Protein AF-A0A915CEE8-F1 (afdb_monomer_lite)

Structure (mmCIF, N/CA/C/O backbone):
data_AF-A0A915CEE8-F1
#
_entry.id   AF-A0A915CEE8-F1
#
loop_
_atom_site.group_PDB
_atom_site.id
_atom_site.type_symbol
_atom_site.label_atom_id
_atom_site.label_alt_id
_atom_site.label_comp_id
_atom_site.label_asym_id
_atom_site.label_entity_id
_atom_site.label_seq_id
_atom_site.pdbx_PDB_ins_code
_atom_site.Cartn_x
_atom_site.Cartn_y
_atom_site.Cartn_z
_atom_site.occupancy
_atom_site.B_iso_or_equiv
_atom_site.auth_seq_id
_atom_site.auth_comp_id
_atom_site.auth_asym_id
_atom_site.auth_atom_id
_atom_site.pdbx_PDB_model_num
ATOM 1 N N . MET A 1 1 ? 8.130 -8.331 2.229 1.00 70.00 1 MET A N 1
ATOM 2 C CA . MET A 1 1 ? 8.307 -9.742 1.816 1.00 70.00 1 MET A CA 1
ATOM 3 C C . MET A 1 1 ? 7.113 -10.536 2.326 1.00 70.00 1 MET A C 1
ATOM 5 O O . MET A 1 1 ? 6.601 -10.190 3.387 1.00 70.00 1 MET A O 1
ATOM 9 N N . ALA A 1 2 ? 6.632 -11.543 1.594 1.00 76.00 2 ALA A N 1
ATOM 10 C CA . ALA A 1 2 ? 5.630 -12.455 2.149 1.00 76.00 2 ALA A CA 1
ATOM 11 C C . ALA A 1 2 ? 6.212 -13.195 3.371 1.00 76.00 2 ALA A C 1
ATOM 13 O O . ALA A 1 2 ? 7.428 -13.338 3.486 1.00 76.00 2 ALA A O 1
ATOM 14 N N . LYS A 1 3 ? 5.359 -13.610 4.316 1.00 79.12 3 LYS A N 1
ATOM 15 C CA . LYS A 1 3 ? 5.761 -14.339 5.542 1.00 79.12 3 LYS A CA 1
ATOM 16 C C . LYS A 1 3 ? 6.792 -13.621 6.437 1.00 79.12 3 LYS A C 1
ATOM 18 O O . LYS A 1 3 ? 7.460 -14.260 7.249 1.00 79.12 3 LYS A O 1
ATOM 23 N N . SER A 1 4 ? 6.880 -12.289 6.360 1.00 81.94 4 SER A N 1
ATOM 24 C CA . SER A 1 4 ? 7.725 -11.481 7.256 1.00 81.94 4 SER A CA 1
ATOM 25 C C . SER A 1 4 ? 7.069 -11.124 8.596 1.00 81.94 4 SER A C 1
ATOM 27 O O . SER A 1 4 ? 7.671 -10.422 9.397 1.00 81.94 4 SER A O 1
ATOM 29 N N . GLY A 1 5 ? 5.832 -11.569 8.839 1.00 83.69 5 GLY A N 1
ATOM 30 C CA . GLY A 1 5 ? 5.060 -11.196 10.031 1.00 83.69 5 GLY A CA 1
ATOM 31 C C . GLY A 1 5 ? 4.261 -9.896 9.888 1.00 83.69 5 GLY A C 1
ATOM 32 O O . GLY A 1 5 ? 3.555 -9.520 10.815 1.00 83.69 5 GLY A O 1
ATOM 33 N N . SER A 1 6 ? 4.283 -9.239 8.722 1.00 87.06 6 SER A N 1
ATOM 34 C CA . SER A 1 6 ? 3.512 -8.005 8.484 1.00 87.06 6 SER A CA 1
ATOM 35 C C . SER A 1 6 ? 2.002 -8.179 8.691 1.00 87.06 6 SER A C 1
ATOM 37 O O . SER A 1 6 ? 1.360 -7.310 9.271 1.00 87.06 6 SER A O 1
ATOM 39 N N . THR A 1 7 ? 1.433 -9.319 8.287 1.00 87.62 7 THR A N 1
ATOM 40 C CA . THR A 1 7 ? 0.019 -9.651 8.541 1.00 87.62 7 THR A CA 1
ATOM 41 C C . THR A 1 7 ? -0.267 -9.892 10.024 1.00 87.62 7 THR A C 1
ATOM 43 O O . THR A 1 7 ? -1.343 -9.549 10.501 1.00 87.62 7 THR A O 1
ATOM 46 N N . PHE A 1 8 ? 0.684 -10.473 10.758 1.00 88.69 8 PHE A N 1
ATOM 47 C CA . PHE A 1 8 ? 0.540 -10.691 12.196 1.00 88.69 8 PHE A CA 1
ATOM 48 C C . PHE A 1 8 ? 0.537 -9.354 12.945 1.00 88.69 8 PHE A C 1
ATOM 50 O O . PHE A 1 8 ? -0.396 -9.093 13.696 1.00 88.69 8 PHE A O 1
ATOM 57 N N . LEU A 1 9 ? 1.492 -8.466 12.644 1.00 89.56 9 LEU A N 1
ATOM 58 C CA . LEU A 1 9 ? 1.530 -7.114 13.206 1.00 89.56 9 LEU A CA 1
ATOM 59 C C . LEU A 1 9 ? 0.246 -6.332 12.898 1.00 89.56 9 LEU A C 1
ATOM 61 O O . LEU A 1 9 ? -0.340 -5.742 13.796 1.00 89.56 9 LEU A O 1
ATOM 65 N N . ALA A 1 10 ? -0.218 -6.367 11.648 1.00 89.12 10 ALA A N 1
ATOM 66 C CA . ALA A 1 10 ? -1.481 -5.756 11.240 1.00 89.12 10 ALA A CA 1
ATOM 67 C C . ALA A 1 10 ? -2.664 -6.222 12.105 1.00 89.12 10 ALA A C 1
ATOM 69 O O . ALA A 1 10 ? -3.429 -5.405 12.607 1.00 89.12 10 ALA A O 1
ATOM 70 N N . ARG A 1 11 ? -2.792 -7.538 12.315 1.00 89.69 11 ARG A N 1
ATOM 71 C CA . ARG A 1 11 ? -3.855 -8.106 13.156 1.00 89.69 11 ARG A CA 1
ATOM 72 C C . ARG A 1 11 ? -3.709 -7.715 14.622 1.00 89.69 11 ARG A C 1
ATOM 74 O O . ARG A 1 11 ? -4.720 -7.437 15.253 1.00 89.69 11 ARG A O 1
ATOM 81 N N . MET A 1 12 ? -2.485 -7.663 15.150 1.00 91.31 12 MET A N 1
ATOM 82 C CA . MET A 1 12 ? -2.241 -7.182 16.513 1.00 91.31 12 MET A CA 1
ATOM 83 C C . MET A 1 12 ? -2.681 -5.728 16.680 1.00 91.31 12 MET A C 1
ATOM 85 O O . MET A 1 12 ? -3.418 -5.426 17.609 1.00 91.31 12 MET A O 1
ATOM 89 N N . LEU A 1 13 ? -2.282 -4.846 15.758 1.00 90.19 13 LEU A N 1
ATOM 90 C CA . LEU A 1 13 ? -2.655 -3.430 15.793 1.00 90.19 13 LEU A CA 1
ATOM 91 C C . LEU A 1 13 ? -4.172 -3.246 15.724 1.00 90.19 13 LEU A C 1
ATOM 93 O O . LEU A 1 13 ? -4.730 -2.480 16.503 1.00 90.19 13 LEU A O 1
ATOM 97 N N . GLN A 1 14 ? -4.845 -3.995 14.848 1.00 89.00 14 GLN A N 1
ATOM 98 C CA . GLN A 1 14 ? -6.302 -3.962 14.756 1.00 89.00 14 GLN A CA 1
ATOM 99 C C . GLN A 1 14 ? -6.975 -4.491 16.035 1.00 89.00 14 GLN A C 1
ATOM 101 O O . GLN A 1 14 ? -7.996 -3.955 16.454 1.00 89.00 14 GLN A O 1
ATOM 106 N N . ALA A 1 15 ? -6.409 -5.521 16.676 1.00 89.50 15 ALA A N 1
ATOM 107 C CA . ALA A 1 15 ? -6.936 -6.079 17.922 1.00 89.50 15 ALA A CA 1
ATOM 108 C C . ALA A 1 15 ? -6.788 -5.117 19.112 1.00 89.50 15 ALA A C 1
ATOM 110 O O . ALA A 1 15 ? -7.673 -5.065 19.963 1.00 89.50 15 ALA A O 1
ATOM 111 N N . CYS A 1 16 ? -5.715 -4.321 19.154 1.00 89.75 16 CYS A N 1
ATOM 112 C CA . CYS A 1 16 ? -5.535 -3.272 20.162 1.00 89.75 16 CYS A CA 1
ATOM 113 C C . CYS A 1 16 ? -6.588 -2.152 20.062 1.00 89.75 16 CYS A C 1
ATOM 115 O O . CYS A 1 16 ? -6.818 -1.457 21.046 1.00 89.75 16 CYS A O 1
ATOM 117 N N . ASP A 1 17 ? -7.234 -1.993 18.904 1.00 88.50 17 ASP A N 1
ATOM 118 C CA . ASP A 1 17 ? -8.218 -0.942 18.620 1.00 88.50 17 ASP A CA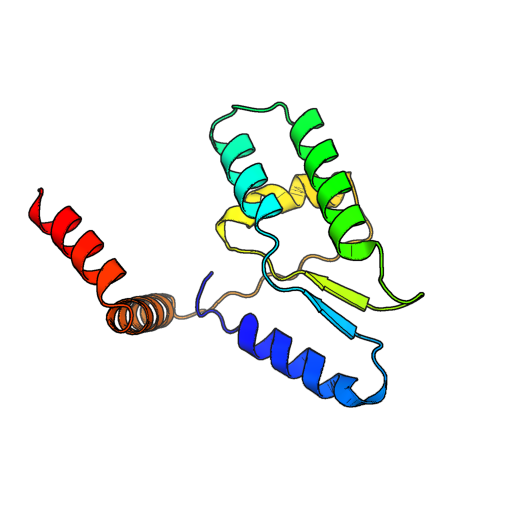 1
ATOM 119 C C . ASP A 1 17 ? -9.660 -1.478 18.472 1.00 88.50 17 ASP A C 1
ATOM 121 O O . ASP A 1 17 ? -10.547 -0.810 17.942 1.00 88.50 17 ASP A O 1
ATOM 125 N N . ALA A 1 18 ? -9.941 -2.690 18.967 1.00 79.88 18 ALA A N 1
ATOM 126 C CA . ALA A 1 18 ? -11.225 -3.366 18.746 1.00 79.88 18 ALA A CA 1
ATOM 127 C C . ALA A 1 18 ? -12.468 -2.550 19.173 1.00 79.88 18 ALA A C 1
ATOM 129 O O . ALA A 1 18 ? -13.545 -2.738 18.608 1.00 79.88 18 ALA A O 1
ATOM 130 N N . GLY A 1 19 ? -12.330 -1.652 20.157 1.00 78.94 19 GLY A N 1
ATOM 131 C CA . GLY A 1 19 ? -13.431 -0.839 20.684 1.00 78.94 19 GLY A CA 1
ATOM 132 C C . GLY A 1 19 ? -13.512 0.598 20.157 1.00 78.94 19 GLY A C 1
ATOM 133 O O . GLY A 1 19 ? -14.613 1.134 20.074 1.00 78.94 19 GLY A O 1
ATOM 134 N N . ALA A 1 20 ? -12.385 1.227 19.809 1.00 82.12 20 ALA A N 1
ATOM 135 C CA . ALA A 1 20 ? -12.334 2.668 19.539 1.00 82.12 20 ALA A CA 1
ATOM 136 C C . ALA A 1 20 ? -12.387 3.021 18.044 1.00 82.12 20 ALA A C 1
ATOM 138 O O . ALA A 1 20 ? -12.807 4.122 17.701 1.00 82.12 20 ALA A O 1
ATOM 139 N N . ARG A 1 21 ? -12.052 2.075 17.151 1.00 83.94 21 ARG A N 1
ATOM 140 C CA . ARG A 1 21 ? -12.053 2.263 15.686 1.00 83.94 21 ARG A CA 1
ATOM 141 C C . ARG A 1 21 ? -11.153 3.413 15.209 1.00 83.94 21 ARG A C 1
ATOM 143 O O . ARG A 1 21 ? -11.361 3.940 14.114 1.00 83.94 21 ARG A O 1
ATOM 150 N N . ASN A 1 22 ? -10.139 3.776 15.989 1.00 89.31 22 ASN A N 1
ATOM 151 C CA . ASN A 1 22 ? -9.157 4.799 15.638 1.00 89.31 22 ASN A CA 1
ATOM 152 C C . ASN A 1 22 ? -8.163 4.321 14.570 1.00 89.31 22 ASN A C 1
ATOM 154 O O . ASN A 1 22 ? -7.439 5.132 13.996 1.00 89.31 22 ASN A O 1
ATOM 158 N N . LEU A 1 23 ? -8.103 3.017 14.305 1.00 91.12 23 LEU A N 1
ATOM 159 C CA . LEU A 1 23 ? -7.133 2.380 13.434 1.00 91.12 23 LEU A CA 1
ATOM 160 C C . LEU A 1 23 ? -7.835 1.503 12.398 1.00 91.12 23 LEU A C 1
AT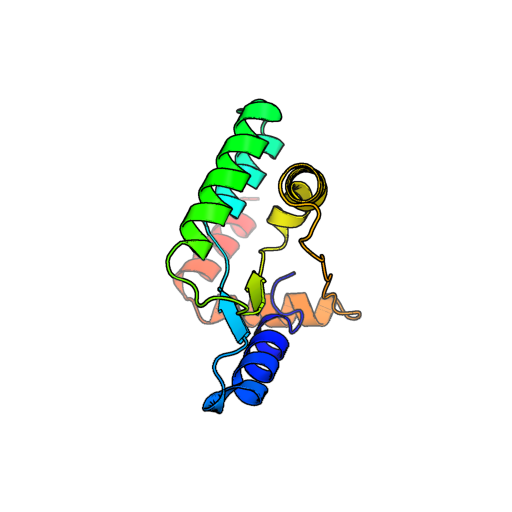OM 162 O O . LEU A 1 23 ? -8.625 0.613 12.716 1.00 91.12 23 LEU A O 1
ATOM 166 N N . LEU A 1 24 ? -7.479 1.716 11.136 1.00 90.06 24 LEU A N 1
ATOM 167 C CA . LEU A 1 24 ? -7.920 0.880 10.031 1.00 90.06 24 LEU A CA 1
ATOM 168 C C . LEU A 1 24 ? -6.724 0.285 9.306 1.00 90.06 24 LEU A C 1
ATOM 170 O O . LEU A 1 24 ? -5.959 0.999 8.655 1.00 90.06 24 LEU A O 1
ATOM 174 N N . VAL A 1 25 ? -6.589 -1.039 9.357 1.00 90.56 25 VAL A N 1
ATOM 175 C CA . VAL A 1 25 ? -5.618 -1.742 8.523 1.00 90.56 25 VAL A CA 1
ATOM 176 C C . VAL A 1 25 ? -6.254 -2.163 7.206 1.00 90.56 25 VAL A C 1
ATOM 178 O O . VAL A 1 25 ? -7.045 -3.105 7.146 1.00 90.56 25 VAL A O 1
ATOM 181 N N . LEU A 1 26 ? -5.836 -1.515 6.122 1.00 87.50 26 LEU A N 1
ATOM 182 C CA . LEU A 1 26 ? -6.169 -1.946 4.774 1.00 87.50 26 LEU A CA 1
ATOM 183 C C . LEU A 1 26 ? -5.135 -2.957 4.284 1.00 87.50 26 LEU A C 1
ATOM 185 O O . LEU A 1 26 ? -3.913 -2.788 4.400 1.00 87.50 26 LEU A O 1
ATOM 189 N N . SER A 1 27 ? -5.661 -4.046 3.734 1.00 79.69 27 SER A N 1
ATOM 190 C CA . SER A 1 27 ? -4.855 -5.057 3.066 1.00 79.69 27 SER A CA 1
ATOM 191 C C . SER A 1 27 ? -4.303 -4.535 1.729 1.00 79.69 27 SER A C 1
ATOM 193 O O . SER A 1 27 ? -4.465 -3.368 1.376 1.00 79.69 27 SER A O 1
ATOM 195 N N . GLU A 1 28 ? -3.551 -5.376 1.025 1.00 80.31 28 GLU A N 1
ATOM 196 C CA . GLU A 1 28 ? -2.759 -4.970 -0.138 1.00 80.31 28 GLU A CA 1
ATOM 197 C C . GLU A 1 28 ? -3.635 -4.395 -1.258 1.00 80.31 28 GLU A C 1
ATOM 199 O O . GLU A 1 28 ? -4.423 -5.114 -1.859 1.00 80.31 28 GLU A O 1
ATOM 204 N N . ILE A 1 29 ? -3.465 -3.104 -1.560 1.00 87.56 29 ILE A N 1
ATOM 205 C CA . ILE A 1 29 ? -4.167 -2.434 -2.660 1.00 87.56 29 ILE A CA 1
ATOM 206 C C . ILE A 1 29 ? -3.589 -2.937 -3.990 1.00 87.56 29 ILE A C 1
ATOM 208 O O . ILE A 1 29 ? -2.455 -2.598 -4.342 1.00 87.56 29 ILE A O 1
ATOM 212 N N . ASP A 1 30 ? -4.363 -3.710 -4.755 1.00 88.12 30 ASP A N 1
ATOM 213 C CA . ASP A 1 30 ? -3.902 -4.297 -6.024 1.00 88.12 30 ASP A CA 1
ATOM 214 C C . ASP A 1 30 ? -3.460 -3.242 -7.047 1.00 88.12 30 ASP A C 1
ATOM 216 O O . ASP A 1 30 ? -2.476 -3.445 -7.764 1.00 88.12 30 ASP A O 1
ATOM 220 N N . ALA A 1 31 ? -4.104 -2.068 -7.046 1.00 91.19 31 ALA A N 1
ATOM 221 C CA . ALA A 1 31 ? -3.716 -0.942 -7.893 1.00 91.19 31 ALA A CA 1
ATOM 222 C C . ALA A 1 31 ? -2.253 -0.522 -7.673 1.00 91.19 31 ALA A C 1
ATOM 224 O O . ALA A 1 31 ? -1.555 -0.197 -8.631 1.00 91.19 31 ALA A O 1
ATOM 225 N N . PHE A 1 32 ? -1.742 -0.590 -6.438 1.00 93.06 32 PHE A N 1
ATOM 226 C CA . PHE A 1 32 ? -0.335 -0.291 -6.169 1.00 93.06 32 PHE A CA 1
ATOM 227 C C . PHE A 1 32 ? 0.574 -1.318 -6.847 1.00 93.06 32 PHE A C 1
ATOM 229 O O . PHE A 1 32 ? 1.553 -0.941 -7.486 1.00 93.06 32 PHE A O 1
ATOM 236 N N . GLY A 1 33 ? 0.229 -2.605 -6.780 1.00 91.88 33 GLY A N 1
ATOM 237 C CA . GLY A 1 33 ? 0.975 -3.652 -7.478 1.00 91.88 33 GLY A CA 1
ATOM 238 C C . GLY A 1 33 ? 1.039 -3.409 -8.988 1.00 91.88 33 GLY A C 1
ATOM 239 O O . GLY A 1 33 ? 2.121 -3.470 -9.571 1.00 91.88 33 GLY A O 1
ATOM 240 N N . ALA A 1 34 ? -0.095 -3.064 -9.600 1.00 92.44 34 ALA A N 1
ATOM 241 C CA . ALA A 1 34 ? -0.170 -2.757 -11.026 1.00 92.44 34 ALA A CA 1
ATOM 242 C C . ALA A 1 34 ? 0.668 -1.523 -11.403 1.00 92.44 34 ALA A C 1
ATOM 244 O O . ALA A 1 34 ? 1.454 -1.582 -12.346 1.00 92.44 34 ALA A O 1
ATOM 245 N N . ILE A 1 35 ? 0.571 -0.427 -10.642 1.00 93.69 35 ILE A N 1
ATOM 246 C CA . ILE A 1 35 ? 1.371 0.786 -10.882 1.00 93.69 35 ILE A CA 1
ATOM 247 C C . ILE A 1 35 ? 2.868 0.478 -10.738 1.00 93.69 35 ILE A C 1
ATOM 249 O O . ILE A 1 35 ? 3.665 0.926 -11.555 1.00 93.69 35 ILE A O 1
ATOM 253 N N . ALA A 1 36 ? 3.263 -0.318 -9.740 1.00 93.31 36 ALA A N 1
ATOM 254 C CA . ALA A 1 36 ? 4.662 -0.694 -9.539 1.00 93.31 36 ALA A CA 1
ATOM 255 C C . ALA A 1 36 ? 5.236 -1.472 -10.732 1.00 93.31 36 ALA A C 1
ATOM 257 O O . ALA A 1 36 ? 6.379 -1.228 -11.119 1.00 93.31 36 ALA A O 1
ATOM 258 N N . LEU A 1 37 ? 4.444 -2.370 -11.329 1.00 92.81 37 LEU A N 1
ATOM 259 C CA . LEU A 1 37 ? 4.825 -3.093 -12.545 1.00 92.81 37 LEU A CA 1
ATOM 260 C C . LEU A 1 37 ? 4.940 -2.150 -13.749 1.00 92.81 37 LEU A C 1
ATOM 262 O O . LEU A 1 37 ? 5.939 -2.205 -14.455 1.00 92.81 37 LEU A O 1
ATOM 266 N N . ARG A 1 38 ? 3.981 -1.232 -13.915 1.00 93.12 38 ARG A N 1
ATOM 267 C CA . ARG A 1 38 ? 3.958 -0.248 -15.012 1.00 93.12 38 ARG A CA 1
ATOM 268 C C . ARG A 1 38 ? 5.097 0.783 -14.951 1.00 93.12 38 ARG A C 1
ATOM 270 O O . ARG A 1 38 ? 5.504 1.351 -15.958 1.00 93.12 38 ARG A O 1
ATOM 277 N N . ILE A 1 39 ? 5.611 1.064 -13.754 1.00 92.88 39 ILE A N 1
ATOM 278 C CA . ILE A 1 39 ? 6.843 1.851 -13.592 1.00 92.88 39 ILE A CA 1
ATOM 279 C C . ILE A 1 39 ? 8.061 1.000 -13.966 1.00 92.88 39 ILE A C 1
ATOM 281 O O . ILE A 1 39 ? 9.000 1.503 -14.574 1.00 92.88 39 ILE A O 1
ATOM 285 N N . ALA A 1 40 ? 8.067 -0.279 -13.579 1.00 90.62 40 ALA A N 1
ATOM 286 C CA . ALA A 1 40 ? 9.195 -1.179 -13.798 1.00 90.62 40 ALA A CA 1
ATOM 287 C C . ALA A 1 40 ? 9.431 -1.516 -15.278 1.00 90.62 40 ALA A C 1
ATOM 289 O O . ALA A 1 40 ? 10.581 -1.700 -15.663 1.00 90.62 40 ALA A O 1
ATOM 290 N N . ASP A 1 41 ? 8.367 -1.599 -16.076 1.00 93.38 41 ASP A N 1
ATOM 291 C CA . ASP A 1 41 ? 8.418 -1.853 -17.521 1.00 93.38 41 ASP A CA 1
ATOM 292 C C . ASP A 1 41 ? 8.482 -0.563 -18.364 1.00 93.38 41 ASP 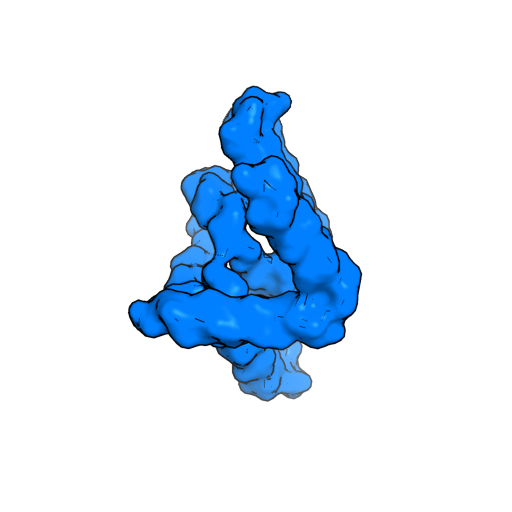A C 1
ATOM 294 O O . ASP A 1 41 ? 8.452 -0.631 -19.591 1.00 93.38 41 ASP A O 1
ATOM 298 N N . PHE A 1 42 ? 8.571 0.608 -17.717 1.00 89.88 42 PHE A N 1
ATOM 299 C CA . PHE A 1 42 ? 8.571 1.934 -18.348 1.00 89.88 42 PHE A CA 1
ATOM 300 C C . PHE A 1 42 ? 7.346 2.224 -19.235 1.00 89.88 42 PHE A C 1
ATOM 302 O O . PHE A 1 42 ? 7.385 3.129 -20.068 1.00 89.88 42 PHE A O 1
ATOM 309 N N . SER A 1 43 ? 6.238 1.501 -19.052 1.00 92.81 43 SER A N 1
ATOM 310 C CA . SER A 1 43 ? 5.027 1.676 -19.866 1.00 92.81 43 SER A CA 1
ATOM 311 C C . SER A 1 43 ? 4.227 2.935 -19.527 1.00 92.81 43 SER A C 1
ATOM 313 O O . SER A 1 43 ? 3.348 3.327 -20.296 1.00 92.81 43 SER A O 1
ATOM 315 N N . ILE A 1 44 ? 4.517 3.586 -18.395 1.00 93.50 44 ILE A N 1
ATOM 316 C CA . ILE A 1 44 ? 3.929 4.874 -18.012 1.00 93.50 44 ILE A CA 1
ATOM 317 C C . ILE A 1 44 ? 4.998 5.864 -17.555 1.00 93.50 44 ILE A C 1
ATOM 319 O O . ILE A 1 44 ? 6.031 5.503 -16.993 1.00 93.50 44 ILE A O 1
ATOM 323 N N . THR A 1 45 ? 4.712 7.152 -17.732 1.00 95.12 45 THR A N 1
ATOM 324 C CA . THR A 1 45 ? 5.568 8.219 -17.204 1.00 95.12 45 THR A CA 1
ATOM 325 C C . THR A 1 45 ? 5.496 8.294 -15.676 1.00 95.12 45 THR A C 1
ATOM 327 O O . THR A 1 45 ? 4.486 7.953 -15.053 1.00 95.12 45 THR A O 1
ATOM 330 N N . ILE A 1 46 ? 6.543 8.843 -15.051 1.00 93.75 46 ILE A N 1
ATOM 331 C CA . ILE A 1 46 ? 6.583 9.076 -13.596 1.00 93.75 46 ILE A CA 1
ATOM 332 C C . ILE A 1 46 ? 5.417 9.964 -13.135 1.00 93.75 46 ILE A C 1
ATOM 334 O O . ILE A 1 46 ? 4.868 9.754 -12.051 1.00 93.75 46 ILE A O 1
ATOM 338 N N . GLN A 1 47 ? 5.028 10.954 -13.942 1.00 95.38 47 GLN A N 1
ATOM 339 C CA . GLN A 1 47 ? 3.917 11.846 -13.620 1.00 95.38 47 GLN A CA 1
ATOM 340 C C . GLN A 1 47 ? 2.582 11.096 -13.618 1.00 95.38 47 GLN A C 1
ATOM 342 O O . GLN A 1 47 ? 1.837 11.201 -12.646 1.00 95.38 47 GLN A O 1
ATOM 347 N N . GLN A 1 48 ? 2.309 10.281 -14.642 1.00 95.88 48 GLN A N 1
ATOM 348 C CA . GLN A 1 48 ? 1.113 9.431 -14.678 1.00 95.88 48 GLN A CA 1
ATOM 349 C C . GLN A 1 48 ? 1.084 8.460 -13.496 1.00 95.88 48 GLN A C 1
ATOM 351 O O . GLN A 1 48 ? 0.056 8.332 -12.835 1.00 95.88 48 GLN A O 1
ATOM 356 N N . ALA A 1 49 ? 2.220 7.836 -13.178 1.00 95.12 49 ALA A N 1
ATOM 357 C CA . ALA A 1 49 ? 2.330 6.932 -12.043 1.00 95.12 49 ALA A CA 1
ATOM 358 C C . ALA A 1 49 ? 1.983 7.620 -10.714 1.00 95.12 49 ALA A C 1
ATOM 360 O O . ALA A 1 49 ? 1.206 7.086 -9.926 1.00 95.12 49 ALA A O 1
ATOM 361 N N . ARG A 1 50 ? 2.507 8.831 -10.478 1.00 96.12 50 ARG A N 1
ATOM 362 C CA . ARG A 1 50 ? 2.191 9.644 -9.290 1.00 96.12 50 ARG A CA 1
ATOM 363 C C . ARG A 1 50 ? 0.710 10.016 -9.227 1.00 96.12 50 ARG A C 1
ATOM 365 O O . ARG A 1 50 ? 0.104 9.884 -8.167 1.00 96.12 50 ARG A O 1
ATOM 372 N N . THR A 1 51 ? 0.117 10.424 -10.347 1.00 96.62 51 THR A N 1
ATOM 373 C CA . THR A 1 51 ? -1.315 10.748 -10.424 1.00 96.62 51 THR A CA 1
ATOM 374 C C . THR A 1 51 ? -2.185 9.536 -10.099 1.00 96.62 51 THR A C 1
ATOM 376 O O . THR A 1 51 ? -3.091 9.636 -9.274 1.00 96.62 51 THR A O 1
ATOM 379 N N . LEU A 1 52 ? -1.882 8.375 -10.689 1.00 95.94 52 LEU A N 1
ATOM 380 C CA . LEU A 1 52 ? -2.600 7.126 -10.422 1.00 95.94 52 LEU A CA 1
ATOM 381 C C . LEU A 1 52 ? -2.442 6.677 -8.969 1.00 95.94 52 LEU A C 1
ATOM 383 O O . LEU A 1 52 ? -3.411 6.232 -8.356 1.00 95.94 52 LEU A O 1
ATOM 387 N N . LEU A 1 53 ? -1.244 6.824 -8.400 1.00 95.12 53 LEU A N 1
ATOM 388 C CA . LEU A 1 53 ? -0.967 6.485 -7.007 1.00 95.12 53 LEU A CA 1
ATOM 389 C C . LEU A 1 53 ? -1.789 7.364 -6.052 1.00 95.12 53 LEU A C 1
ATOM 391 O O . LEU A 1 53 ? -2.401 6.844 -5.121 1.00 95.12 53 LEU A O 1
ATOM 395 N N . LEU A 1 54 ? -1.870 8.671 -6.322 1.00 95.19 54 LEU A N 1
ATOM 396 C CA . LEU A 1 54 ? -2.661 9.614 -5.527 1.00 95.19 54 LEU A CA 1
ATOM 397 C C . LEU A 1 54 ? -4.159 9.348 -5.651 1.00 95.19 54 LEU A C 1
ATOM 399 O O . LEU A 1 54 ? -4.867 9.359 -4.646 1.00 95.19 54 LEU A O 1
ATOM 403 N N . ALA A 1 55 ? -4.644 9.087 -6.865 1.00 95.31 55 ALA A N 1
ATOM 404 C CA . ALA A 1 55 ? -6.039 8.732 -7.097 1.00 95.31 55 ALA A CA 1
ATOM 405 C C . ALA A 1 55 ? -6.410 7.430 -6.371 1.00 95.31 55 ALA A C 1
ATOM 407 O O . ALA A 1 55 ? -7.430 7.376 -5.688 1.00 95.31 55 ALA A O 1
ATOM 408 N N . SER A 1 56 ? -5.543 6.417 -6.447 1.00 94.06 56 SER A N 1
ATOM 409 C CA . SER A 1 56 ? -5.725 5.134 -5.761 1.00 94.06 56 SER A CA 1
ATOM 410 C C . SER A 1 56 ? -5.744 5.303 -4.240 1.00 94.06 56 SER A C 1
ATOM 412 O O . SER A 1 56 ? -6.588 4.717 -3.568 1.00 94.06 56 SER A O 1
ATOM 414 N N . LEU A 1 57 ? -4.852 6.139 -3.697 1.00 91.88 57 LEU A N 1
ATOM 415 C CA . LEU A 1 57 ? -4.813 6.457 -2.270 1.00 91.88 57 LEU A CA 1
ATOM 416 C C . LEU A 1 57 ? -6.093 7.171 -1.822 1.00 91.88 57 LEU A C 1
ATOM 418 O O . LEU A 1 57 ? -6.724 6.754 -0.858 1.00 91.88 57 LEU A O 1
ATOM 422 N N . ARG A 1 58 ? -6.515 8.213 -2.548 1.00 91.75 58 ARG A N 1
ATOM 423 C CA . ARG A 1 58 ? -7.759 8.941 -2.255 1.00 91.75 58 ARG A CA 1
ATOM 424 C C . ARG A 1 58 ? -8.969 8.025 -2.298 1.00 91.75 58 ARG A C 1
ATOM 426 O O . ARG A 1 58 ? -9.814 8.112 -1.420 1.00 91.75 58 ARG A O 1
ATOM 433 N N . PHE A 1 59 ? -9.033 7.136 -3.285 1.00 92.12 59 PHE A N 1
ATOM 434 C CA . PHE A 1 59 ? -10.117 6.171 -3.394 1.00 92.12 59 PHE A CA 1
ATOM 435 C C . PHE A 1 59 ? -10.138 5.196 -2.211 1.00 92.12 59 PHE A C 1
ATOM 437 O O . PHE A 1 59 ? -11.201 4.968 -1.641 1.00 92.12 59 PHE A O 1
ATOM 444 N N . ALA A 1 60 ? -8.981 4.666 -1.801 1.00 89.44 60 ALA A N 1
ATOM 445 C CA . ALA A 1 60 ? -8.880 3.779 -0.639 1.00 89.44 60 ALA A CA 1
ATOM 446 C C . ALA A 1 60 ? -9.280 4.474 0.677 1.00 89.44 60 ALA A C 1
ATOM 448 O O . ALA A 1 60 ? -9.810 3.836 1.589 1.00 89.44 60 ALA A O 1
ATOM 449 N N . CYS A 1 61 ? -9.058 5.787 0.760 1.00 88.62 61 CYS A N 1
ATOM 450 C CA . CYS A 1 61 ? -9.333 6.590 1.946 1.00 88.62 61 CYS A CA 1
ATOM 451 C C . CYS A 1 61 ? -10.669 7.361 1.899 1.00 88.62 61 CYS A C 1
ATOM 453 O O . CYS A 1 61 ? -10.936 8.134 2.813 1.00 88.62 61 CYS A O 1
ATOM 455 N N . LYS A 1 62 ? -11.496 7.199 0.857 1.00 88.56 62 LYS A N 1
ATOM 456 C CA . LYS A 1 62 ? -12.637 8.101 0.598 1.00 88.56 62 LYS A CA 1
ATOM 457 C C . LYS A 1 62 ? -13.734 8.062 1.675 1.00 88.56 62 LYS A C 1
ATOM 459 O O . LYS A 1 62 ? -14.342 9.090 1.938 1.00 88.56 62 LYS A O 1
ATOM 464 N N . ASP A 1 63 ? -13.948 6.899 2.292 1.00 87.06 63 ASP A N 1
ATOM 465 C CA . ASP A 1 63 ? -15.040 6.646 3.247 1.00 87.06 63 ASP A CA 1
ATOM 466 C C . ASP A 1 63 ? -14.534 6.513 4.697 1.00 87.06 63 ASP A C 1
ATOM 468 O O . ASP A 1 63 ? -15.202 5.915 5.539 1.00 87.06 63 ASP A O 1
ATOM 472 N N . GLN A 1 64 ? -13.326 7.009 4.990 1.00 86.75 64 GLN A N 1
ATOM 473 C CA . GLN A 1 64 ? -12.708 6.827 6.307 1.00 86.75 64 GLN A CA 1
ATOM 474 C C . GLN A 1 64 ? -13.130 7.902 7.300 1.00 86.75 64 GLN A C 1
ATOM 476 O O . GLN A 1 64 ? -13.420 9.041 6.930 1.00 86.75 64 GLN A O 1
ATOM 481 N N . LEU A 1 65 ? -13.167 7.524 8.579 1.00 86.38 65 LEU A N 1
ATOM 482 C CA . LEU A 1 65 ? -13.548 8.433 9.656 1.00 86.38 65 LEU A CA 1
ATOM 483 C C . LEU A 1 65 ? -12.518 9.561 9.795 1.00 86.38 65 LEU A C 1
ATOM 485 O O . LEU A 1 65 ? -11.321 9.370 9.561 1.00 86.38 65 LEU A O 1
ATOM 489 N N . CYS A 1 66 ? -12.989 10.739 10.209 1.00 79.94 66 CYS A N 1
ATOM 490 C CA . CYS A 1 66 ? -12.099 11.846 10.542 1.00 79.94 66 CYS A CA 1
ATOM 491 C C . CYS A 1 66 ? -11.128 11.403 11.651 1.00 79.94 66 CYS A C 1
ATOM 493 O O . CYS A 1 66 ? -11.538 10.704 12.575 1.00 79.94 66 CYS A O 1
ATOM 495 N N . GLU A 1 67 ? -9.852 11.778 11.534 1.00 84.94 67 GLU A N 1
ATOM 496 C CA . GLU A 1 67 ? -8.772 11.440 12.484 1.00 84.94 67 GLU A CA 1
ATOM 497 C C . GLU A 1 67 ? -8.419 9.944 12.614 1.00 84.94 67 GLU A C 1
ATOM 499 O O . GLU A 1 67 ? -7.569 9.569 13.423 1.00 84.94 67 GLU A O 1
ATOM 504 N N . GLN A 1 68 ? -8.986 9.076 11.773 1.00 90.31 68 GLN A N 1
ATOM 505 C CA . GLN A 1 68 ? -8.628 7.662 11.764 1.00 90.31 68 GLN A CA 1
ATOM 506 C C . GLN A 1 68 ? -7.223 7.440 11.187 1.00 90.31 68 GLN A C 1
ATOM 508 O O . GLN A 1 68 ? -6.878 7.908 10.100 1.00 90.31 68 GLN A O 1
ATOM 513 N N . THR A 1 69 ? -6.407 6.657 11.891 1.00 90.62 69 THR A N 1
ATOM 514 C CA . THR A 1 69 ? -5.091 6.232 11.412 1.00 90.62 69 THR A CA 1
ATOM 515 C C . THR A 1 69 ? -5.238 5.065 10.441 1.00 90.62 69 THR A C 1
ATOM 517 O O . THR A 1 69 ? -5.683 3.979 10.812 1.00 90.62 69 THR A O 1
ATOM 520 N N . ILE A 1 70 ? -4.814 5.266 9.193 1.00 91.94 70 ILE A N 1
ATOM 521 C CA . ILE A 1 70 ? -4.895 4.250 8.141 1.00 91.94 70 ILE A CA 1
ATOM 522 C C . ILE A 1 70 ? -3.532 3.584 7.963 1.00 91.94 70 ILE A C 1
ATOM 524 O O . ILE A 1 70 ? -2.535 4.236 7.653 1.00 91.94 70 ILE A O 1
ATOM 528 N N . ILE A 1 71 ? -3.497 2.262 8.101 1.00 92.00 71 ILE A N 1
ATOM 529 C CA . ILE A 1 71 ? -2.312 1.444 7.852 1.00 92.00 71 ILE A CA 1
ATOM 530 C C . ILE A 1 71 ? -2.497 0.710 6.532 1.00 92.00 71 ILE A C 1
ATOM 532 O O . ILE A 1 71 ? -3.316 -0.199 6.415 1.00 92.00 71 ILE A O 1
ATOM 536 N N . LEU A 1 72 ? -1.694 1.082 5.537 1.00 90.81 72 LEU A N 1
ATOM 537 C CA . LEU A 1 72 ? -1.685 0.443 4.225 1.00 90.81 72 LEU A CA 1
ATOM 538 C C . LEU A 1 72 ? -0.597 -0.626 4.177 1.00 90.81 72 LEU A C 1
ATO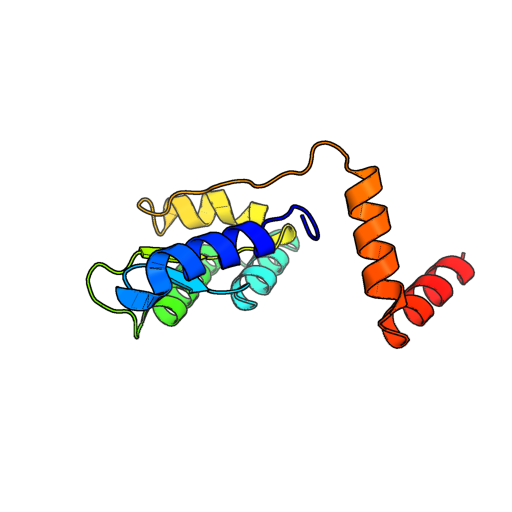M 540 O O . LEU A 1 72 ? 0.597 -0.317 4.123 1.00 90.81 72 LEU A O 1
ATOM 544 N N . ARG A 1 73 ? -0.987 -1.902 4.157 1.00 91.31 73 ARG A N 1
ATOM 545 C CA . ARG A 1 73 ? -0.025 -2.986 3.938 1.00 91.31 73 ARG A CA 1
ATOM 546 C C . ARG A 1 73 ? 0.290 -3.086 2.448 1.00 91.31 73 ARG A C 1
ATOM 548 O O . ARG A 1 73 ? -0.610 -3.222 1.631 1.00 91.31 73 ARG A O 1
ATOM 555 N N . MET A 1 74 ? 1.568 -3.063 2.082 1.00 88.94 74 MET A N 1
ATOM 556 C CA . MET A 1 74 ? 1.999 -3.150 0.682 1.00 88.94 74 MET A CA 1
ATOM 557 C C . MET A 1 74 ? 2.770 -4.444 0.408 1.00 88.94 74 MET A C 1
ATOM 559 O O . MET A 1 74 ? 3.550 -4.913 1.244 1.00 88.94 74 MET A O 1
ATOM 563 N N . ARG A 1 75 ? 2.583 -5.003 -0.795 1.00 84.38 75 ARG A N 1
ATOM 564 C CA . ARG A 1 75 ? 3.398 -6.113 -1.306 1.00 84.38 75 ARG A CA 1
ATOM 565 C C . ARG A 1 75 ? 4.846 -5.663 -1.507 1.00 84.38 75 ARG A C 1
ATOM 567 O O . ARG A 1 75 ? 5.149 -4.480 -1.649 1.00 84.38 75 ARG A O 1
ATOM 574 N N . TRP A 1 76 ? 5.766 -6.626 -1.534 1.00 83.31 76 TRP A N 1
ATOM 575 C CA . TRP A 1 76 ? 7.203 -6.350 -1.648 1.00 83.31 76 TRP A CA 1
ATOM 576 C C . TRP A 1 76 ? 7.588 -5.678 -2.979 1.00 83.31 76 TRP A C 1
ATOM 578 O O . TRP A 1 76 ? 8.488 -4.839 -2.998 1.00 83.31 76 TRP A O 1
ATOM 588 N N . ASN A 1 77 ? 6.880 -5.992 -4.068 1.00 84.19 77 ASN A N 1
ATOM 589 C CA . ASN A 1 77 ? 7.080 -5.373 -5.381 1.00 84.19 77 ASN A CA 1
ATOM 590 C C . ASN A 1 77 ? 6.710 -3.879 -5.379 1.00 84.19 77 ASN A C 1
ATOM 592 O O . ASN A 1 77 ? 7.218 -3.118 -6.198 1.00 84.19 77 ASN A O 1
ATOM 596 N N . CYS A 1 78 ? 5.901 -3.431 -4.416 1.00 90.00 78 CYS A N 1
ATOM 597 C CA . CYS A 1 78 ? 5.507 -2.035 -4.273 1.00 90.00 78 CYS A CA 1
ATOM 598 C C . CYS A 1 78 ? 6.548 -1.165 -3.549 1.00 90.00 78 CYS A C 1
ATOM 600 O O . CYS A 1 78 ? 6.334 0.036 -3.414 1.00 90.00 78 CYS A O 1
ATOM 602 N N . THR A 1 79 ? 7.681 -1.714 -3.092 1.00 89.88 79 THR A N 1
ATOM 603 C CA . THR A 1 79 ? 8.759 -0.916 -2.461 1.00 89.88 79 THR A CA 1
ATOM 604 C C . THR A 1 79 ? 9.280 0.190 -3.383 1.00 89.88 79 THR A C 1
ATOM 606 O O . THR A 1 79 ? 9.612 1.278 -2.920 1.00 89.88 79 THR A O 1
ATOM 609 N N . ARG A 1 80 ? 9.243 -0.039 -4.701 1.00 89.94 80 ARG A N 1
ATOM 610 C CA . ARG A 1 80 ? 9.574 0.955 -5.734 1.00 89.94 80 ARG A CA 1
ATOM 611 C C . ARG A 1 80 ? 8.639 2.165 -5.747 1.00 89.94 80 ARG A C 1
ATOM 613 O O . ARG A 1 80 ? 9.023 3.212 -6.247 1.00 89.94 80 ARG A O 1
ATOM 620 N N . LEU A 1 81 ? 7.435 2.055 -5.181 1.00 93.25 81 LEU A N 1
ATOM 621 C CA . LEU A 1 81 ? 6.488 3.169 -5.091 1.00 93.25 81 LEU A CA 1
ATOM 622 C C . LEU A 1 81 ? 6.827 4.149 -3.971 1.00 93.25 81 LEU A C 1
ATOM 624 O O . LEU A 1 81 ? 6.307 5.258 -3.992 1.00 93.25 81 LEU A O 1
ATOM 628 N N . VAL A 1 82 ? 7.674 3.778 -3.004 1.00 93.44 82 VAL A N 1
ATOM 629 C CA . VAL A 1 82 ? 7.957 4.603 -1.815 1.00 93.44 82 VAL A CA 1
ATOM 630 C C . VAL A 1 82 ? 8.421 6.024 -2.174 1.00 93.44 82 VAL A C 1
ATOM 632 O O . VAL A 1 82 ? 7.837 6.972 -1.648 1.00 93.44 82 VAL A O 1
ATOM 635 N N . PRO A 1 83 ? 9.370 6.237 -3.110 1.00 93.56 83 PRO A N 1
ATOM 636 C CA . PRO A 1 83 ? 9.769 7.589 -3.509 1.00 93.56 83 PRO A CA 1
ATOM 637 C C . PRO A 1 83 ? 8.628 8.382 -4.159 1.00 93.56 83 PRO A C 1
ATOM 639 O O . PRO A 1 83 ? 8.521 9.593 -3.978 1.00 93.56 83 PRO A O 1
ATOM 642 N N . HIS A 1 84 ? 7.755 7.706 -4.910 1.00 94.56 84 HIS A N 1
ATOM 643 C CA . HIS A 1 84 ? 6.606 8.336 -5.553 1.00 94.56 84 HIS A CA 1
ATOM 644 C C . HIS A 1 84 ? 5.522 8.688 -4.536 1.00 94.56 84 HIS A C 1
ATOM 646 O O . HIS A 1 84 ? 4.979 9.783 -4.617 1.00 94.56 84 HIS A O 1
ATOM 652 N N . MET A 1 85 ? 5.275 7.814 -3.556 1.00 94.00 85 MET A N 1
ATOM 653 C CA . MET A 1 85 ? 4.333 8.038 -2.461 1.00 94.00 85 MET A CA 1
ATOM 654 C C . MET A 1 85 ? 4.759 9.231 -1.612 1.00 94.00 85 MET A C 1
ATOM 656 O O . MET A 1 85 ? 3.964 10.139 -1.399 1.00 94.00 85 MET A O 1
ATOM 660 N N . LYS A 1 86 ? 6.039 9.296 -1.227 1.00 94.31 86 LYS A N 1
ATOM 661 C CA . LYS A 1 86 ? 6.587 10.427 -0.469 1.00 94.31 86 LYS A CA 1
ATOM 662 C C . LYS A 1 86 ? 6.441 11.761 -1.209 1.00 94.31 86 LYS A C 1
ATOM 664 O O . LYS A 1 86 ? 6.267 12.794 -0.574 1.00 94.31 86 LYS A O 1
ATOM 669 N N . ALA A 1 87 ? 6.484 11.740 -2.543 1.00 93.88 87 ALA A N 1
ATOM 670 C CA . ALA A 1 87 ? 6.296 12.935 -3.361 1.00 93.88 87 ALA A CA 1
ATOM 671 C C . ALA A 1 87 ? 4.832 13.409 -3.431 1.00 93.88 87 ALA A C 1
ATOM 673 O O . ALA A 1 87 ? 4.602 14.607 -3.554 1.00 93.88 87 ALA A O 1
ATOM 674 N N . ILE A 1 88 ? 3.850 12.501 -3.380 1.00 94.81 88 ILE A N 1
ATOM 675 C CA . ILE A 1 88 ? 2.419 12.848 -3.508 1.00 94.81 88 ILE A CA 1
ATOM 676 C C . ILE A 1 88 ? 1.682 12.954 -2.167 1.00 94.81 88 ILE A C 1
ATOM 678 O O . ILE A 1 88 ? 0.629 13.579 -2.095 1.00 94.81 88 ILE A O 1
ATOM 682 N N . ALA A 1 89 ? 2.210 12.312 -1.128 1.00 92.50 89 ALA A N 1
ATOM 683 C CA . ALA A 1 89 ? 1.610 12.187 0.190 1.00 92.50 89 ALA A CA 1
ATOM 684 C C . ALA A 1 89 ? 2.732 12.209 1.249 1.00 92.50 89 ALA A C 1
ATOM 686 O O . ALA A 1 89 ? 3.077 11.174 1.821 1.00 92.50 89 ALA A O 1
ATOM 687 N N . PRO A 1 90 ? 3.349 13.380 1.497 1.00 90.50 90 PRO A N 1
ATOM 688 C CA . PRO A 1 90 ? 4.529 13.498 2.357 1.00 90.50 90 PRO A CA 1
ATOM 689 C C . PRO A 1 90 ? 4.253 13.189 3.835 1.00 90.50 90 PRO A C 1
ATOM 691 O O . PRO A 1 90 ? 5.188 12.906 4.579 1.00 90.50 90 PRO A O 1
ATOM 694 N N . SER A 1 91 ? 2.987 13.219 4.258 1.00 88.81 91 SER A N 1
ATOM 695 C CA . SER A 1 91 ? 2.542 12.835 5.602 1.00 88.81 91 SER A CA 1
ATOM 696 C C . SER A 1 91 ? 2.503 11.319 5.830 1.00 88.81 91 SER A C 1
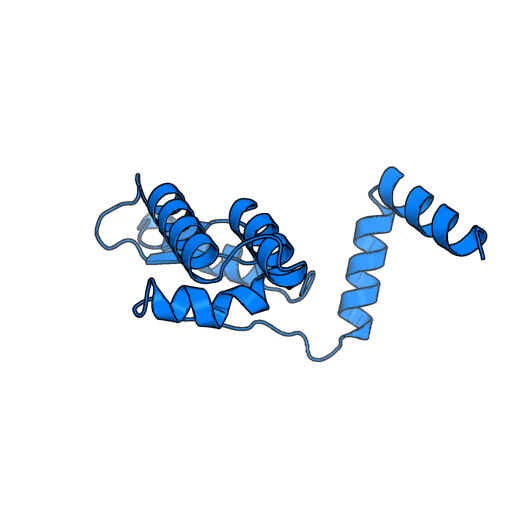ATOM 698 O O . SER A 1 91 ? 2.307 10.879 6.961 1.00 88.81 91 SER A O 1
ATOM 700 N N . VAL A 1 92 ? 2.680 10.505 4.784 1.00 90.94 92 VAL A N 1
ATOM 701 C CA . VAL A 1 92 ? 2.680 9.044 4.903 1.00 90.94 92 VAL A CA 1
ATOM 702 C C . VAL A 1 92 ? 4.015 8.564 5.471 1.00 90.94 92 VAL A C 1
ATOM 704 O O . VAL A 1 92 ? 5.074 8.728 4.863 1.00 90.94 92 VAL A O 1
ATOM 707 N N . THR A 1 93 ? 3.952 7.899 6.622 1.00 92.62 93 THR A N 1
ATOM 708 C CA . THR A 1 93 ? 5.105 7.230 7.232 1.00 92.62 93 THR A CA 1
ATOM 709 C C . THR A 1 93 ? 5.280 5.830 6.651 1.00 92.62 93 THR A C 1
ATOM 711 O O . THR A 1 93 ? 4.339 5.041 6.580 1.00 92.62 93 THR A O 1
ATOM 714 N N . HIS A 1 94 ? 6.511 5.492 6.266 1.00 91.62 94 HIS A N 1
ATOM 715 C CA . HIS A 1 94 ? 6.852 4.187 5.703 1.00 91.62 94 HIS A CA 1
ATOM 716 C C . HIS A 1 94 ? 7.566 3.315 6.736 1.00 91.62 94 HIS A C 1
ATOM 718 O O . HIS A 1 94 ? 8.595 3.710 7.280 1.00 91.62 94 HIS A O 1
ATOM 724 N N . ILE A 1 95 ? 7.050 2.104 6.963 1.00 90.25 95 ILE A N 1
ATOM 725 C CA . ILE A 1 95 ? 7.630 1.124 7.889 1.00 90.25 95 ILE A CA 1
ATOM 726 C C . ILE A 1 95 ? 7.981 -0.145 7.110 1.00 90.25 95 ILE A C 1
ATOM 728 O O . ILE A 1 95 ? 7.128 -0.746 6.455 1.00 90.25 95 ILE A O 1
ATOM 732 N N . PHE A 1 96 ? 9.241 -0.571 7.195 1.00 88.94 96 PHE A N 1
ATOM 733 C CA . PHE A 1 96 ? 9.730 -1.778 6.531 1.00 88.94 96 PHE A CA 1
ATOM 734 C C . PHE A 1 96 ? 9.806 -2.940 7.517 1.00 88.94 96 PHE A C 1
ATOM 736 O O . PHE A 1 96 ? 10.522 -2.882 8.513 1.00 88.94 96 PHE A O 1
ATOM 743 N N . ILE A 1 97 ? 9.091 -4.024 7.210 1.00 85.81 97 ILE A N 1
ATOM 744 C CA . ILE A 1 97 ? 9.078 -5.241 8.028 1.00 85.81 97 ILE A CA 1
ATOM 745 C C . ILE A 1 97 ? 9.829 -6.342 7.284 1.00 85.81 97 ILE A C 1
ATOM 747 O O . ILE A 1 97 ? 9.313 -6.937 6.328 1.00 85.81 97 ILE A O 1
ATOM 751 N N . GLY A 1 98 ? 11.055 -6.597 7.734 1.00 82.81 98 GLY A N 1
ATOM 752 C CA . GLY A 1 98 ? 11.911 -7.684 7.265 1.00 82.81 98 GLY A CA 1
ATOM 753 C C . GLY A 1 98 ? 11.991 -8.830 8.273 1.00 82.81 98 GLY A C 1
ATOM 754 O O . GLY A 1 98 ? 11.775 -8.640 9.467 1.00 82.81 98 GLY A O 1
ATOM 755 N N . ARG A 1 99 ? 12.338 -10.026 7.789 1.00 81.12 99 ARG A N 1
ATOM 756 C CA . ARG A 1 99 ? 12.695 -11.180 8.625 1.00 81.12 99 ARG A CA 1
ATOM 757 C C . ARG A 1 99 ? 14.188 -11.441 8.452 1.00 81.12 99 ARG A C 1
ATOM 759 O O . ARG A 1 99 ? 14.652 -11.501 7.320 1.00 81.12 99 ARG A O 1
ATOM 766 N N . ARG A 1 100 ? 14.929 -11.584 9.558 1.00 83.19 100 ARG A N 1
ATOM 767 C CA . ARG A 1 100 ? 16.388 -11.818 9.523 1.00 83.19 100 ARG A CA 1
ATOM 768 C C . ARG A 1 100 ? 16.744 -13.156 8.872 1.00 83.19 100 ARG A C 1
ATOM 770 O O . ARG A 1 100 ? 17.685 -13.223 8.097 1.00 83.19 100 ARG A O 1
ATOM 777 N N . ASN A 1 101 ? 15.973 -14.203 9.169 1.00 85.00 101 ASN A N 1
ATOM 778 C CA . ASN A 1 101 ? 16.144 -15.518 8.559 1.00 85.00 101 ASN A CA 1
ATOM 779 C C . ASN A 1 101 ? 15.275 -15.627 7.292 1.00 85.00 101 ASN A C 1
ATOM 781 O O . ASN A 1 101 ? 14.062 -15.852 7.375 1.00 85.00 101 ASN A O 1
ATOM 785 N N . LEU A 1 102 ? 15.903 -15.412 6.134 1.00 79.88 102 LEU A N 1
ATOM 786 C CA . LEU A 1 102 ? 15.254 -15.471 4.823 1.00 79.88 102 LEU A CA 1
ATOM 787 C C . LEU A 1 102 ? 14.900 -16.905 4.416 1.00 79.88 102 LEU A C 1
ATOM 789 O O . LEU A 1 102 ? 13.834 -17.113 3.841 1.00 79.88 102 LEU A O 1
ATOM 793 N N . GLU A 1 103 ? 15.733 -17.886 4.766 1.00 82.81 103 GLU A N 1
ATOM 794 C CA . GLU A 1 103 ? 15.497 -19.303 4.461 1.00 82.81 103 GLU A CA 1
ATOM 795 C C . GLU A 1 103 ? 14.173 -19.773 5.061 1.00 82.81 103 GLU A C 1
ATOM 797 O O . GLU A 1 103 ? 13.316 -20.307 4.361 1.00 82.81 103 GLU A O 1
ATOM 802 N N . GLN A 1 104 ? 13.932 -19.462 6.337 1.00 81.38 104 GLN A N 1
ATOM 803 C CA . GLN A 1 104 ? 12.660 -19.776 6.984 1.00 81.38 104 GLN A CA 1
ATOM 804 C C . GLN A 1 104 ? 11.472 -19.079 6.313 1.00 81.38 104 GLN A C 1
ATOM 806 O O . GLN A 1 104 ? 10.385 -19.654 6.247 1.00 81.38 104 GLN A O 1
ATOM 811 N N . ALA A 1 105 ? 11.639 -17.843 5.829 1.00 78.56 105 ALA A N 1
ATOM 812 C CA . ALA A 1 105 ? 10.575 -17.135 5.118 1.00 78.56 105 ALA A CA 1
ATOM 813 C C . ALA A 1 105 ? 10.226 -17.834 3.797 1.00 78.56 105 ALA A C 1
ATOM 815 O O . ALA A 1 105 ? 9.044 -17.992 3.494 1.00 78.56 105 ALA A O 1
ATOM 816 N N . ILE A 1 106 ? 11.243 -18.282 3.055 1.00 80.88 106 ILE A N 1
ATOM 817 C CA . ILE A 1 106 ? 11.092 -19.021 1.798 1.00 80.88 106 ILE A CA 1
ATOM 818 C C . ILE A 1 106 ? 10.437 -20.376 2.057 1.00 80.88 106 ILE A C 1
ATOM 820 O O . ILE A 1 106 ? 9.424 -20.667 1.434 1.00 80.88 106 ILE A O 1
ATOM 824 N N . ILE A 1 107 ? 10.920 -21.156 3.029 1.00 84.00 107 ILE A N 1
ATOM 825 C CA . ILE A 1 107 ? 10.322 -22.451 3.398 1.00 84.00 107 ILE A CA 1
ATOM 826 C C . ILE A 1 107 ? 8.847 -22.276 3.777 1.00 84.00 107 ILE A C 1
ATOM 828 O O . ILE A 1 107 ? 7.986 -23.002 3.287 1.00 84.00 107 ILE A O 1
ATOM 832 N N . THR A 1 108 ? 8.527 -21.265 4.593 1.00 81.75 108 THR A N 1
ATOM 833 C CA . THR A 1 108 ? 7.136 -20.968 4.981 1.00 81.75 108 THR A CA 1
ATOM 834 C C . THR A 1 108 ? 6.283 -20.556 3.776 1.00 81.75 108 THR A C 1
ATOM 836 O O . THR A 1 108 ? 5.082 -20.823 3.741 1.00 81.75 108 THR A O 1
ATOM 839 N N . GLN A 1 109 ? 6.873 -19.858 2.804 1.00 79.62 109 GLN A N 1
ATOM 840 C CA . GLN A 1 109 ? 6.182 -19.457 1.584 1.00 79.62 109 GLN A CA 1
ATOM 841 C C . GLN A 1 109 ? 5.920 -20.662 0.679 1.00 79.62 109 GLN A C 1
ATOM 843 O O . GLN A 1 109 ? 4.789 -20.825 0.239 1.00 79.62 109 GLN A O 1
ATOM 848 N N . ILE A 1 110 ? 6.925 -21.515 0.463 1.00 81.38 110 ILE A N 1
ATOM 849 C CA . ILE A 1 110 ? 6.809 -22.757 -0.307 1.00 81.38 110 ILE A CA 1
ATOM 850 C C . ILE A 1 110 ? 5.730 -23.636 0.315 1.00 81.38 110 ILE A C 1
ATOM 852 O O . ILE A 1 110 ? 4.770 -23.943 -0.372 1.00 81.38 110 ILE A O 1
ATOM 856 N N . ALA A 1 111 ? 5.813 -23.932 1.617 1.00 81.94 111 ALA A N 1
ATOM 857 C CA . ALA A 1 111 ? 4.830 -24.763 2.315 1.00 81.94 111 ALA A CA 1
ATOM 858 C C . ALA A 1 111 ? 3.398 -24.207 2.226 1.00 81.94 11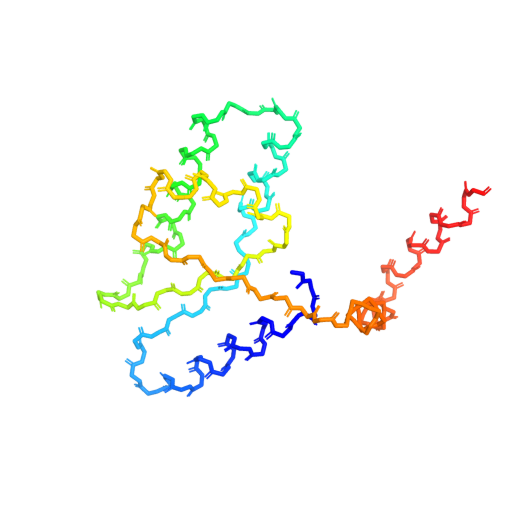1 ALA A C 1
ATOM 860 O O . ALA A 1 111 ? 2.438 -24.962 2.119 1.00 81.94 111 ALA A O 1
ATOM 861 N N . ALA A 1 112 ? 3.237 -22.879 2.249 1.00 76.31 112 ALA A N 1
ATOM 862 C CA . ALA A 1 112 ? 1.930 -22.259 2.057 1.00 76.31 112 ALA A CA 1
ATOM 863 C C . ALA A 1 112 ? 1.417 -22.411 0.617 1.00 76.31 112 ALA A C 1
ATOM 865 O O . ALA A 1 112 ? 0.232 -22.658 0.436 1.00 76.31 112 ALA A O 1
ATOM 866 N N . CYS A 1 113 ? 2.294 -22.292 -0.382 1.00 73.62 113 CYS A N 1
ATOM 867 C CA . CYS A 1 113 ? 1.954 -22.519 -1.786 1.00 73.62 113 CYS A CA 1
ATOM 868 C C . CYS A 1 113 ? 1.739 -24.006 -2.110 1.00 73.62 113 CYS A C 1
ATOM 870 O O . CYS A 1 113 ? 0.985 -24.308 -3.022 1.00 73.62 113 CYS A O 1
ATOM 872 N N . SER A 1 114 ? 2.355 -24.937 -1.374 1.00 67.12 114 SER A N 1
ATOM 873 C CA . SER A 1 114 ? 2.143 -26.387 -1.524 1.00 67.12 114 SER A CA 1
ATOM 874 C C . SER A 1 114 ? 0.720 -26.818 -1.186 1.00 67.12 114 SER A C 1
ATOM 876 O O . SER A 1 114 ? 0.248 -27.823 -1.706 1.00 67.12 114 SER A O 1
ATOM 878 N N . ASN A 1 115 ? 0.041 -26.056 -0.327 1.00 61.56 115 ASN A N 1
ATOM 879 C CA . ASN A 1 115 ? -1.352 -26.299 0.040 1.00 61.56 115 ASN A CA 1
ATOM 880 C C . ASN A 1 115 ? -2.349 -25.713 -0.980 1.00 61.56 115 ASN A C 1
ATOM 882 O O . ASN A 1 115 ? -3.525 -26.058 -0.924 1.00 61.56 115 ASN A O 1
ATOM 886 N N . ASP A 1 116 ? -1.885 -24.878 -1.918 1.00 61.78 116 ASP A N 1
ATOM 887 C CA . ASP A 1 116 ? -2.629 -24.452 -3.108 1.00 61.78 116 ASP A CA 1
ATOM 888 C C . ASP A 1 116 ? -2.212 -25.356 -4.279 1.00 61.78 116 ASP A C 1
ATOM 890 O O . ASP A 1 116 ? -1.235 -25.090 -4.985 1.00 61.78 116 ASP A O 1
ATOM 894 N N . GLY A 1 117 ? -2.937 -26.462 -4.475 1.00 54.75 117 GLY A N 1
ATOM 895 C CA . GLY A 1 117 ? -2.579 -27.524 -5.430 1.00 54.75 117 GLY A CA 1
ATOM 896 C C . GLY A 1 117 ? -2.350 -27.065 -6.882 1.00 54.75 117 GLY A C 1
ATOM 897 O O . GLY A 1 117 ? -1.646 -27.739 -7.632 1.00 54.75 117 GLY A O 1
ATOM 898 N N . GLU A 1 118 ? -2.876 -25.904 -7.276 1.00 58.50 118 GLU A N 1
ATOM 899 C CA . GLU A 1 118 ? -2.711 -25.333 -8.621 1.00 58.50 118 GLU A CA 1
ATOM 900 C C . GLU A 1 118 ? -1.413 -24.526 -8.806 1.00 58.50 118 GLU A C 1
ATOM 902 O O . GLU A 1 118 ? -0.892 -24.424 -9.914 1.00 58.50 118 GLU A O 1
ATOM 907 N N . LEU A 1 119 ? -0.844 -23.970 -7.733 1.00 55.50 119 LEU A N 1
ATOM 908 C CA . LEU A 1 119 ? 0.371 -23.149 -7.807 1.00 55.50 119 LEU A CA 1
ATOM 909 C C . LEU A 1 119 ? 1.635 -24.014 -7.847 1.00 55.50 119 LEU A C 1
ATOM 911 O O . LEU A 1 119 ? 2.594 -23.699 -8.554 1.00 55.50 119 LEU A O 1
ATOM 915 N N . PHE A 1 120 ? 1.635 -25.128 -7.113 1.00 55.44 120 PHE A N 1
ATOM 916 C CA . PHE A 1 120 ? 2.783 -26.032 -7.056 1.00 55.44 120 PHE A CA 1
ATOM 917 C C . PHE A 1 120 ? 2.969 -26.839 -8.346 1.00 55.44 120 PHE A C 1
ATOM 919 O O . PHE A 1 120 ? 4.102 -27.089 -8.757 1.00 55.44 120 PHE A O 1
ATOM 926 N N . SER A 1 121 ? 1.874 -27.197 -9.024 1.00 57.78 121 SER A N 1
ATOM 927 C CA . SER A 1 121 ? 1.929 -27.850 -10.337 1.00 57.78 121 SER A CA 1
ATOM 928 C C . SER A 1 121 ? 2.541 -26.929 -11.397 1.00 57.78 121 SER A C 1
ATOM 930 O O . SER A 1 121 ? 3.371 -27.380 -12.183 1.00 57.78 121 SER A O 1
ATOM 932 N N . MET A 1 122 ? 2.227 -25.629 -11.362 1.00 55.16 122 MET A N 1
ATOM 933 C CA . MET A 1 122 ? 2.790 -24.625 -12.270 1.00 55.16 122 MET A CA 1
ATOM 934 C C . MET A 1 122 ? 4.296 -24.409 -12.045 1.00 55.16 122 MET A C 1
ATOM 936 O O . MET A 1 122 ? 5.060 -24.322 -13.005 1.00 55.16 122 MET A O 1
ATOM 940 N N . VAL A 1 123 ? 4.746 -24.368 -10.786 1.00 58.88 123 VAL A N 1
ATOM 941 C CA . VAL A 1 123 ? 6.178 -24.241 -10.454 1.00 58.88 123 VAL A CA 1
ATOM 942 C C . VAL A 1 123 ? 6.954 -25.502 -10.844 1.00 58.88 123 VAL A C 1
ATOM 944 O O . VAL A 1 123 ? 8.020 -25.390 -11.445 1.00 58.88 123 VAL A O 1
ATOM 947 N N . ASN A 1 124 ? 6.414 -26.697 -10.582 1.00 59.72 124 ASN A N 1
ATOM 948 C CA . ASN A 1 124 ? 7.031 -27.951 -11.029 1.00 59.72 124 ASN A CA 1
ATOM 949 C C . ASN A 1 124 ? 7.080 -28.060 -12.558 1.00 59.72 124 ASN A C 1
ATOM 951 O O . ASN A 1 124 ? 8.078 -28.528 -13.098 1.00 59.72 124 ASN A O 1
ATOM 955 N N . ALA A 1 125 ? 6.040 -27.605 -13.261 1.00 57.84 125 ALA A N 1
ATOM 956 C CA . ALA A 1 125 ? 6.037 -27.567 -14.720 1.00 57.84 125 ALA A CA 1
ATOM 957 C C . ALA A 1 125 ? 7.155 -26.663 -15.263 1.00 57.84 125 ALA A C 1
ATOM 959 O O . ALA A 1 125 ? 7.846 -27.066 -16.190 1.00 57.84 125 ALA A O 1
ATOM 960 N N . LEU A 1 126 ? 7.383 -25.497 -14.644 1.00 55.47 126 LEU A N 1
ATOM 961 C CA . LEU A 1 126 ? 8.456 -24.574 -15.026 1.00 55.47 126 LEU A CA 1
ATOM 962 C C . LEU A 1 126 ? 9.862 -25.114 -14.720 1.00 55.47 126 LEU A C 1
ATOM 964 O O . LEU A 1 126 ? 10.787 -24.866 -15.492 1.00 55.47 126 LEU A O 1
ATOM 968 N N . MET A 1 127 ? 10.038 -25.854 -13.620 1.00 58.22 127 MET A N 1
ATOM 969 C CA . MET A 1 127 ? 11.333 -26.471 -13.295 1.00 58.22 127 MET A CA 1
ATOM 970 C C . MET A 1 127 ? 11.660 -27.690 -14.162 1.00 58.22 127 MET A C 1
ATOM 972 O O . MET A 1 127 ? 12.832 -27.946 -14.401 1.00 58.22 127 MET A O 1
ATOM 976 N N . ASN A 1 128 ? 10.649 -28.416 -14.647 1.00 57.56 128 ASN A N 1
ATOM 977 C CA . ASN A 1 128 ? 10.828 -29.585 -15.518 1.00 57.56 128 ASN A CA 1
ATOM 978 C C . ASN A 1 128 ? 10.904 -29.228 -17.017 1.00 57.56 128 ASN A C 1
ATOM 980 O O . ASN A 1 128 ? 11.003 -30.121 -17.855 1.00 57.56 128 ASN A O 1
ATOM 984 N N . SER A 1 129 ? 10.805 -27.940 -17.361 1.00 49.59 129 SER A N 1
ATOM 985 C CA . SER A 1 129 ? 10.942 -27.420 -18.730 1.00 49.59 129 SER A CA 1
ATOM 986 C C . SER A 1 129 ? 12.335 -26.849 -19.051 1.00 49.59 129 SER A C 1
ATOM 988 O O . SER A 1 129 ? 12.508 -26.238 -20.106 1.00 49.59 129 SER A O 1
ATOM 990 N N . PHE A 1 130 ? 13.310 -27.058 -18.162 1.00 42.78 130 PHE A N 1
ATOM 991 C CA . PHE A 1 130 ? 14.749 -26.875 -18.392 1.00 42.78 130 PHE A CA 1
ATOM 992 C C . PHE A 1 130 ? 15.459 -28.227 -18.290 1.00 42.78 130 PHE A C 1
ATOM 994 O O . PHE A 1 130 ? 16.504 -28.376 -18.961 1.00 42.78 130 PHE A O 1
#

Organism: Parascaris univalens (NCBI:txid6257)

Radius of gyration: 17.43 Å; chains: 1; bounding box: 31×43×40 Å

Sequence (130 aa):
MAKSGSTFLARMLQACDAGARNLLVLSEIDAFGAIALRIADFSITIQQARTLLLASLRFACKDQLCEQTIILRMRWNCTRLVPHMKAIAPSVTHIFIGRRNLEQAIITQIAACSNDGELFSMVNALMNSF

Foldseek 3Di:
DAPLCPVVVLVVVCVVCVDPQLEDEDEEQVLLVVLLVCVVVVVDDLVVSLVSVLVSVCVVCVPPDPNRHYHYDYDPSSPVCVVSCCVNPVVDDDDDRGDPDVVVSVVVVVVVVVVVVVSVVVVVVVVVVD

pLDDT: mean 84.3, std 11.95, range [42.78, 96.62]

Secondary structure (DSSP, 8-state):
-TTSSHHHHHHHHHHHTTTT--EEEE---HHHHHHHHHHHTT-S-HHHHHHHHHHHHHHHTTTPPTTPEEEE---GGGGGGHHHHHHH-TTPPP-----S-HHHHHHHHHHHHHTSHHHHHHHHHHHTT-